Protein AF-A0A7V4LCX1-F1 (afdb_monomer)

Organism: NCBI:txid60893

Solvent-accessible surface area (backbone atoms only — not comparable to full-atom values): 8931 Å² total; per-residue (Å²): 87,64,62,75,58,54,49,65,68,44,58,89,72,66,80,44,62,91,74,36,66,48,32,62,43,41,43,89,82,32,55,37,16,30,36,72,32,20,41,70,81,36,36,6,43,62,47,8,45,53,51,5,63,76,54,76,28,42,55,43,73,78,54,66,44,68,76,68,60,43,79,56,65,64,52,54,33,50,75,57,62,27,44,77,78,40,74,68,10,53,54,43,39,52,50,36,53,75,71,69,40,68,27,43,31,30,46,77,88,43,68,56,57,70,79,49,65,85,37,77,87,38,63,41,82,36,80,50,62,68,62,60,64,72,64,63,92,68,39,28,40,40,49,52,88,81,87,71,95,71,65,89,38,43,22,43,29,30,112

Sequence (159 aa):
MAAGVVVRHLAPLLQGKDRDPAVVVVDEQGRFAVSLLSGHLGGANDLAQQVAAALGGTPVITTATDVQGLPSLDLVAGRAGLVIENLEGVKEVSMALLEGRP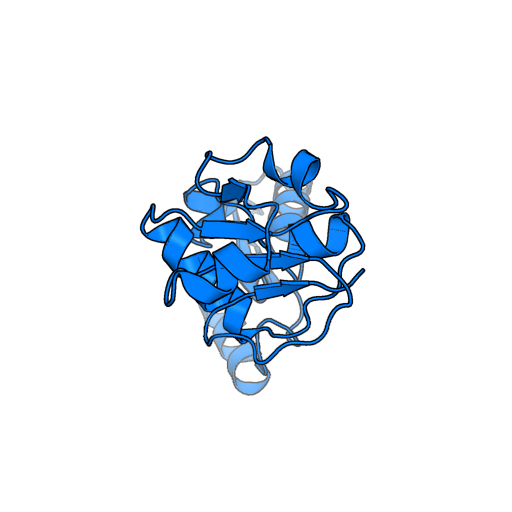VQLVDQEGFLTEPLQNYPPLFQPQPDLDAALGHGLTPAVYVGIEERPWPAGWLRLRP

pLDDT: mean 89.57, std 6.99, range [60.34, 98.0]

Radius of gyration: 17.82 Å; Cα contacts (8 Å, |Δi|>4): 283; chains: 1; bounding box: 45×27×46 Å

Foldseek 3Di:
DDVVVVCVVCVVVDDDLQPDAFDWDADPLLAETERDGNPALNPNVVVLVVSSVVNVHDYHDDPLCVVVVHDQPNNLLVVLVKDWPDPQLSVLVVVCVSVVAAAEEADQPCSNVVVCPPGDNSYDYDPDPVVVVVVPDGRYEHEEDDDDPDDGNHTYIYD

Nearest PDB structures (foldseek):
  8j07-assembly1_g5  TM=2.928E-01  e=9.501E+00  Homo sapiens

Mean predicted aligned error: 6.04 Å

Structure (mmCIF, N/CA/C/O backbone):
data_AF-A0A7V4LCX1-F1
#
_entry.id   AF-A0A7V4LCX1-F1
#
loop_
_atom_site.group_PDB
_atom_site.id
_atom_site.type_symbol
_atom_site.label_atom_id
_atom_site.label_alt_id
_atom_site.label_comp_id
_atom_site.label_asym_id
_atom_site.label_entity_id
_atom_site.label_seq_id
_atom_site.pdbx_PDB_ins_code
_atom_site.Cartn_x
_atom_site.Cartn_y
_atom_site.Cartn_z
_atom_site.occupancy
_atom_site.B_iso_or_equiv
_atom_site.auth_seq_id
_atom_site.auth_comp_id
_atom_site.auth_asym_id
_atom_site.auth_atom_id
_atom_site.pdbx_PDB_model_num
ATOM 1 N N . MET A 1 1 ? -14.982 2.219 20.012 1.00 77.12 1 MET A N 1
ATOM 2 C CA . MET A 1 1 ? -14.063 1.579 20.998 1.00 77.12 1 MET A CA 1
ATOM 3 C C . MET A 1 1 ? -12.723 2.314 20.968 1.00 77.12 1 MET A C 1
ATOM 5 O O . MET A 1 1 ? -12.366 2.820 19.915 1.00 77.12 1 MET A O 1
ATOM 9 N N . ALA A 1 2 ? -11.977 2.408 22.074 1.00 91.94 2 ALA A N 1
ATOM 10 C CA . ALA A 1 2 ? -10.658 3.053 22.049 1.00 91.94 2 ALA A CA 1
ATOM 11 C C . ALA A 1 2 ? -9.640 2.228 21.234 1.00 91.94 2 ALA A C 1
ATOM 13 O O . ALA A 1 2 ? -9.504 1.025 21.463 1.00 91.94 2 ALA A O 1
ATOM 14 N N . ALA A 1 3 ? -8.879 2.872 20.341 1.00 94.00 3 ALA A N 1
ATOM 15 C CA . ALA A 1 3 ? -7.916 2.199 19.458 1.00 94.00 3 ALA A CA 1
ATOM 16 C C . ALA A 1 3 ? -6.894 1.338 20.220 1.00 94.00 3 ALA A C 1
ATOM 18 O O . ALA A 1 3 ? -6.618 0.209 19.829 1.00 94.00 3 ALA A O 1
ATOM 19 N N . GLY A 1 4 ? -6.404 1.810 21.371 1.00 95.06 4 GLY A N 1
ATOM 20 C CA . GLY A 1 4 ? -5.462 1.046 22.194 1.00 95.06 4 GLY A CA 1
ATOM 21 C C . GLY A 1 4 ? -6.027 -0.267 22.757 1.00 95.06 4 GLY A C 1
ATOM 22 O O . GLY A 1 4 ? -5.262 -1.176 23.064 1.00 95.06 4 GLY A O 1
ATOM 23 N N . VAL A 1 5 ? -7.350 -0.401 22.903 1.00 95.19 5 VAL A N 1
ATOM 24 C CA . VAL A 1 5 ? -7.978 -1.680 23.284 1.00 95.19 5 VAL A CA 1
ATOM 25 C C . VAL A 1 5 ? -7.978 -2.631 22.095 1.00 95.19 5 VAL A C 1
ATOM 27 O O . VAL A 1 5 ? -7.591 -3.788 22.252 1.00 95.19 5 VAL A O 1
ATOM 30 N N . VAL A 1 6 ? -8.345 -2.128 20.915 1.00 95.38 6 VAL A N 1
ATOM 31 C CA . VAL A 1 6 ? -8.357 -2.898 19.666 1.00 95.38 6 VAL A CA 1
ATOM 32 C C . VAL A 1 6 ? -6.958 -3.440 19.357 1.00 95.38 6 VAL A C 1
ATOM 34 O O . VAL A 1 6 ? -6.804 -4.640 19.160 1.00 95.38 6 VAL A O 1
ATOM 37 N N . VAL A 1 7 ? -5.921 -2.600 19.444 1.00 95.88 7 VAL A N 1
ATOM 38 C CA . VAL A 1 7 ? -4.522 -3.016 19.230 1.00 95.88 7 VAL A CA 1
ATOM 39 C C . VAL A 1 7 ? -4.115 -4.158 20.161 1.00 95.88 7 VAL A C 1
ATOM 41 O O . VAL A 1 7 ? -3.537 -5.135 19.700 1.00 95.88 7 VAL A O 1
ATOM 44 N N . ARG A 1 8 ? -4.440 -4.089 21.459 1.00 96.88 8 ARG A N 1
ATOM 45 C CA . ARG A 1 8 ? -4.087 -5.157 22.415 1.00 96.88 8 ARG A CA 1
ATOM 46 C C . ARG A 1 8 ? -4.782 -6.485 22.111 1.00 96.88 8 ARG A C 1
ATOM 48 O O . ARG A 1 8 ? -4.186 -7.529 22.347 1.00 96.88 8 ARG A O 1
ATOM 55 N N . HIS A 1 9 ? -6.012 -6.447 21.599 1.00 95.50 9 HIS A N 1
ATOM 56 C CA . HIS A 1 9 ? -6.740 -7.656 21.202 1.00 95.50 9 HIS A CA 1
ATOM 57 C C . HIS A 1 9 ? -6.177 -8.271 19.922 1.00 95.50 9 HIS A C 1
ATOM 59 O O . HIS A 1 9 ? -6.131 -9.491 19.801 1.00 95.50 9 HIS A O 1
ATOM 65 N N . LEU A 1 10 ? -5.749 -7.431 18.978 1.00 95.25 10 LEU A N 1
ATOM 66 C CA . LEU A 1 10 ? -5.23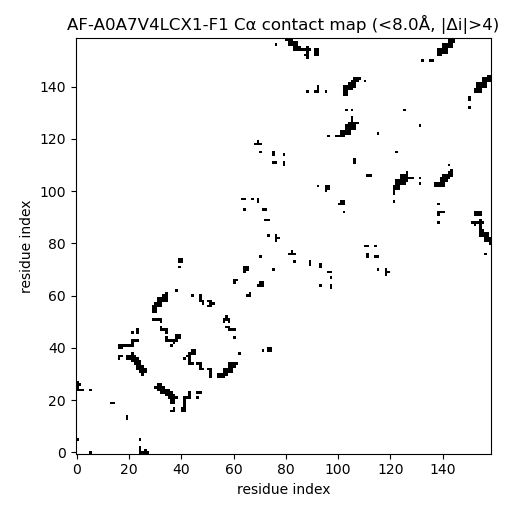5 -7.882 17.689 1.00 95.25 10 LEU A CA 1
ATOM 67 C C . LEU A 1 10 ? -3.778 -8.329 17.759 1.00 95.25 10 LEU A C 1
ATOM 69 O O . LEU A 1 10 ? -3.416 -9.253 17.047 1.00 95.25 10 LEU A O 1
ATOM 73 N N . ALA A 1 11 ? -2.964 -7.727 18.631 1.00 96.12 11 ALA A N 1
ATOM 74 C CA . ALA A 1 11 ? -1.532 -8.000 18.755 1.00 96.12 11 ALA A CA 1
ATOM 75 C C . ALA A 1 11 ? -1.137 -9.495 18.718 1.00 96.12 11 ALA A C 1
ATOM 77 O O . ALA A 1 11 ? -0.238 -9.822 17.948 1.00 96.12 11 ALA A O 1
ATOM 78 N N . PRO A 1 12 ? -1.774 -10.421 19.471 1.00 96.38 12 PRO A N 1
ATOM 79 C CA . PRO A 1 12 ? -1.404 -11.841 19.426 1.00 96.38 12 PRO A CA 1
ATOM 80 C C . PRO A 1 12 ? -1.839 -12.575 18.143 1.00 96.38 12 PRO A C 1
ATOM 82 O O . PRO A 1 12 ? -1.480 -13.735 17.968 1.00 96.38 12 PRO A O 1
ATOM 85 N N . LEU A 1 13 ? -2.631 -11.939 17.278 1.00 95.25 13 LEU A N 1
ATOM 86 C CA . LEU A 1 13 ? -3.186 -12.520 16.052 1.00 95.25 13 LEU A CA 1
ATOM 87 C C . LEU A 1 13 ? -2.484 -12.027 14.780 1.00 95.25 13 LEU A C 1
ATOM 89 O O . LEU A 1 13 ? -2.745 -12.581 13.715 1.00 95.25 13 LEU A O 1
ATOM 93 N N . LEU A 1 14 ? -1.632 -11.001 14.884 1.00 94.69 14 LEU A N 1
ATOM 94 C CA . LEU A 1 14 ? -0.973 -10.379 13.735 1.00 94.69 14 LEU A CA 1
ATOM 95 C C . LEU A 1 14 ? 0.033 -11.330 13.086 1.00 94.69 14 LEU A C 1
ATOM 97 O O . LEU A 1 14 ? 0.887 -11.908 13.760 1.00 94.69 14 LEU A O 1
ATOM 101 N N . GLN A 1 15 ? -0.046 -11.444 11.766 1.00 91.38 15 GLN A N 1
ATOM 102 C CA . GLN A 1 15 ? 0.823 -12.280 10.941 1.00 91.38 15 GLN A CA 1
ATOM 103 C C . GLN A 1 15 ? 1.586 -11.469 9.892 1.00 91.38 15 GLN A C 1
ATOM 105 O O . GLN A 1 15 ? 2.673 -11.883 9.493 1.00 91.38 15 GLN A O 1
ATOM 110 N N . GLY A 1 16 ? 1.056 -10.325 9.456 1.00 84.38 16 GLY A N 1
ATOM 111 C CA . GLY A 1 16 ? 1.656 -9.492 8.419 1.00 84.38 16 GLY A CA 1
ATOM 112 C C . GLY A 1 16 ? 0.617 -8.803 7.535 1.00 84.38 16 GLY A C 1
ATOM 113 O O . GLY A 1 16 ? -0.488 -9.299 7.343 1.00 84.38 16 GLY A O 1
ATOM 114 N N . LYS A 1 17 ? 0.994 -7.663 6.945 1.00 80.25 17 LYS A N 1
ATOM 115 C CA . LYS A 1 17 ? 0.122 -6.792 6.125 1.00 80.25 17 LYS A CA 1
ATOM 116 C C . LYS A 1 17 ? -0.539 -7.469 4.913 1.00 80.25 17 LYS A C 1
ATOM 118 O O . LYS A 1 17 ? -1.507 -6.941 4.380 1.00 80.25 17 LYS A O 1
ATOM 123 N N . ASP A 1 18 ? 0.027 -8.575 4.446 1.00 75.88 18 ASP A N 1
ATOM 124 C CA . ASP A 1 18 ? -0.419 -9.384 3.310 1.00 75.88 18 ASP A CA 1
ATOM 125 C C . ASP A 1 18 ? -1.395 -10.503 3.714 1.00 75.88 18 ASP A C 1
ATOM 127 O O . ASP A 1 18 ? -2.042 -11.094 2.852 1.00 75.88 18 ASP A O 1
ATOM 1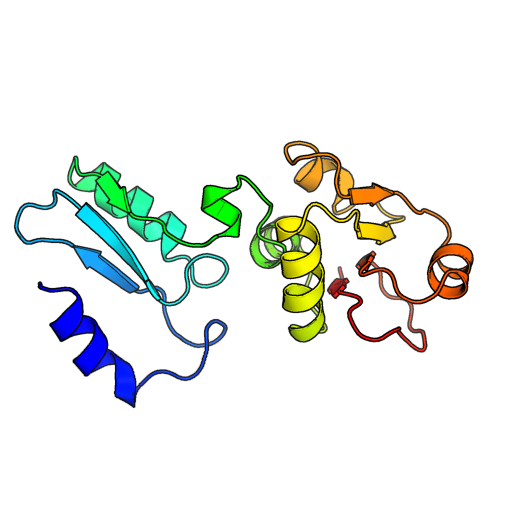31 N N . ARG A 1 19 ? -1.513 -10.795 5.016 1.00 83.75 19 ARG A N 1
ATOM 132 C CA . ARG A 1 19 ? -2.362 -11.873 5.558 1.00 83.75 19 ARG A CA 1
ATOM 133 C C . ARG A 1 19 ? -3.402 -11.373 6.554 1.00 83.75 19 ARG A C 1
ATOM 135 O O . ARG A 1 19 ? -4.464 -11.977 6.685 1.00 83.75 19 ARG A O 1
ATOM 142 N N . ASP A 1 20 ? -3.092 -10.293 7.263 1.00 91.06 20 ASP A N 1
ATOM 143 C CA . ASP A 1 20 ? -3.964 -9.695 8.263 1.00 91.06 20 ASP A CA 1
ATOM 144 C C . ASP A 1 20 ? -5.161 -9.010 7.587 1.00 91.06 20 ASP A C 1
ATOM 146 O O . ASP A 1 20 ? -4.987 -8.320 6.576 1.00 91.06 20 ASP A O 1
ATOM 150 N N . PRO A 1 21 ? -6.380 -9.145 8.136 1.00 93.06 21 PRO A N 1
ATOM 151 C CA . PRO A 1 21 ? -7.560 -8.503 7.570 1.00 93.06 21 PRO A CA 1
ATOM 152 C C . PRO A 1 21 ? -7.489 -6.977 7.705 1.00 93.06 21 PRO A C 1
ATOM 154 O O . PRO A 1 21 ? -6.861 -6.449 8.627 1.00 93.06 21 PRO A O 1
ATOM 157 N N . ALA A 1 22 ? -8.216 -6.265 6.841 1.00 94.69 22 ALA A N 1
ATOM 158 C CA . ALA A 1 22 ? -8.488 -4.850 7.062 1.00 94.69 22 ALA A CA 1
ATOM 159 C C . ALA A 1 22 ? -9.191 -4.628 8.403 1.00 94.69 22 ALA A C 1
ATOM 161 O O . ALA A 1 22 ? -10.228 -5.232 8.688 1.00 94.69 22 ALA A O 1
ATOM 162 N N . VAL A 1 23 ? -8.658 -3.702 9.200 1.00 96.06 23 VAL A N 1
ATOM 163 C CA . VAL A 1 23 ? -9.297 -3.261 10.443 1.00 96.06 23 VAL A CA 1
ATOM 164 C C . VAL A 1 23 ? -9.430 -1.749 10.454 1.00 96.06 23 VAL A C 1
ATOM 166 O O . VAL A 1 23 ? -8.449 -1.028 10.282 1.00 96.06 23 VAL A O 1
ATOM 169 N N . VAL A 1 24 ? -10.645 -1.282 10.742 1.00 97.44 24 VAL A N 1
ATOM 170 C CA . VAL A 1 24 ? -10.970 0.129 10.962 1.00 97.44 24 VAL A CA 1
ATOM 171 C C . VAL A 1 24 ? -11.518 0.305 12.372 1.00 97.44 24 VAL A C 1
ATOM 173 O O . VAL A 1 24 ? -12.407 -0.429 12.804 1.00 97.44 24 VAL A O 1
ATOM 176 N N . VAL A 1 25 ? -10.990 1.286 13.103 1.00 97.62 25 VAL A N 1
ATOM 1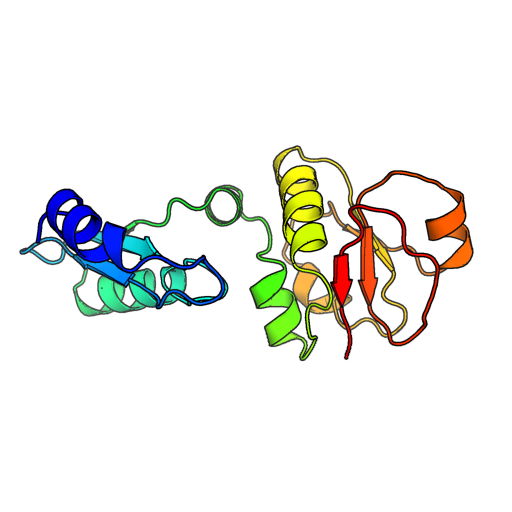77 C CA . VAL A 1 25 ? -11.476 1.654 14.437 1.00 97.62 25 VAL A CA 1
ATOM 178 C C . VAL A 1 25 ? -12.348 2.889 14.342 1.00 97.62 25 VAL A C 1
ATOM 180 O O . VAL A 1 25 ? -11.922 3.906 13.808 1.00 97.62 25 VAL A O 1
ATOM 183 N N . VAL A 1 26 ? -13.537 2.818 14.934 1.00 97.19 26 VAL A N 1
ATOM 184 C CA . VAL A 1 26 ? -14.483 3.935 14.982 1.00 97.19 26 VAL A CA 1
ATOM 185 C C . VAL A 1 26 ? -14.719 4.363 16.433 1.00 97.19 26 VAL A C 1
ATOM 187 O O . VAL A 1 26 ? -14.857 3.516 17.335 1.00 97.19 26 VAL A O 1
ATOM 190 N N . ASP A 1 27 ? -14.734 5.675 16.688 1.00 95.38 27 ASP A N 1
ATOM 191 C CA . ASP A 1 27 ? -15.172 6.203 17.982 1.00 95.38 27 ASP A CA 1
ATOM 192 C C . ASP A 1 27 ? -16.693 6.070 18.149 1.00 95.38 27 ASP A C 1
ATOM 194 O O . ASP A 1 27 ? -17.435 5.879 17.193 1.00 95.38 27 ASP A O 1
ATOM 198 N N . GLU A 1 28 ? -17.176 6.124 19.388 1.00 94.50 28 GLU A N 1
ATOM 199 C CA . GLU A 1 28 ? -18.588 5.847 19.697 1.00 94.50 28 GLU A CA 1
ATOM 200 C C . GLU A 1 28 ? -19.564 6.812 19.007 1.00 94.50 28 GLU A C 1
ATOM 202 O O . GLU A 1 28 ? -20.690 6.436 18.702 1.00 94.50 28 GLU A O 1
ATOM 207 N N . GLN A 1 29 ? -19.120 8.037 18.720 1.00 95.62 29 GLN A N 1
ATOM 208 C CA . GLN A 1 29 ? -19.928 9.047 18.038 1.00 95.62 29 GLN A CA 1
ATOM 209 C C . GLN A 1 29 ? -19.789 8.998 16.508 1.00 95.62 29 GLN A C 1
ATOM 211 O O . GLN A 1 29 ? -20.361 9.846 15.832 1.00 95.62 29 GLN A O 1
ATOM 216 N N . GLY A 1 30 ? -19.011 8.060 15.953 1.00 95.19 30 GLY A N 1
ATOM 217 C CA . GLY A 1 30 ? -18.802 7.948 14.507 1.00 95.19 30 GLY A CA 1
ATOM 218 C C . GLY A 1 30 ? -18.029 9.112 13.880 1.00 95.19 30 GLY A C 1
ATOM 219 O O . GLY A 1 30 ? -18.040 9.263 12.664 1.00 95.19 30 GLY A O 1
ATOM 220 N N . ARG A 1 31 ? -17.352 9.941 14.683 1.00 97.25 31 ARG A N 1
ATOM 221 C CA . ARG A 1 31 ? -16.627 11.135 14.224 1.00 97.25 31 ARG A CA 1
ATOM 222 C C . ARG A 1 31 ? -15.354 10.784 13.471 1.00 97.25 31 ARG A C 1
ATOM 224 O O . ARG A 1 31 ? -14.978 11.519 12.564 1.00 97.25 31 ARG A O 1
ATOM 231 N N . PHE A 1 32 ? -14.685 9.696 13.843 1.00 98.00 32 PHE A N 1
ATOM 232 C CA . PHE A 1 32 ? -13.438 9.264 13.219 1.00 98.00 32 PHE A CA 1
ATOM 233 C C . PHE A 1 32 ? -13.479 7.782 12.869 1.00 98.00 32 PHE A C 1
ATOM 235 O O . PHE A 1 32 ? -13.762 6.953 13.732 1.00 98.00 32 PHE A O 1
ATOM 242 N N . ALA A 1 33 ? -13.121 7.457 11.626 1.00 97.94 33 ALA A N 1
ATOM 243 C CA . ALA A 1 33 ? -12.873 6.094 11.167 1.00 97.94 33 ALA A CA 1
ATOM 244 C C . ALA A 1 33 ? -11.376 5.937 10.866 1.00 97.94 33 ALA A C 1
ATOM 246 O O . ALA A 1 33 ? -10.877 6.426 9.856 1.00 97.94 33 ALA A O 1
ATOM 247 N N . VAL A 1 34 ? -10.641 5.304 11.776 1.00 97.50 34 VAL A N 1
ATOM 248 C CA . VAL A 1 34 ? -9.182 5.166 11.715 1.00 97.50 34 VAL A CA 1
ATOM 249 C C . VAL A 1 34 ? -8.809 3.865 11.016 1.00 97.50 34 VAL A C 1
ATOM 251 O O . VAL A 1 34 ? -9.120 2.791 11.533 1.00 97.50 34 VAL A O 1
ATOM 254 N N . SER A 1 35 ? -8.116 3.955 9.878 1.00 96.12 35 SER A N 1
ATOM 255 C CA . SER A 1 35 ? -7.491 2.801 9.217 1.00 96.12 35 SER A CA 1
ATOM 256 C C . SER A 1 35 ? -6.376 2.262 10.119 1.00 96.12 35 SER A C 1
ATOM 258 O O . SER A 1 35 ? -5.390 2.959 10.361 1.00 96.12 35 SER A O 1
ATOM 260 N N . LEU A 1 36 ? -6.564 1.070 10.698 1.00 95.25 36 LEU A N 1
ATOM 261 C CA . LEU A 1 36 ? -5.676 0.532 11.736 1.00 95.25 36 LEU A CA 1
ATOM 262 C C . LEU A 1 36 ? -4.719 -0.541 11.209 1.00 95.25 36 LEU A C 1
ATOM 264 O O . LEU A 1 36 ? -3.533 -0.487 11.524 1.00 95.25 36 LEU A O 1
ATOM 268 N N . LEU A 1 37 ? -5.218 -1.529 10.461 1.00 93.75 37 LEU A N 1
ATOM 269 C CA . LEU A 1 37 ? -4.417 -2.646 9.942 1.00 93.75 37 LEU A CA 1
ATOM 270 C C . LEU A 1 37 ? -4.710 -2.890 8.472 1.00 93.75 37 LEU A C 1
ATOM 272 O O . LEU A 1 37 ? -5.860 -2.796 8.063 1.00 93.75 37 LEU A O 1
ATOM 276 N N . SER A 1 38 ? -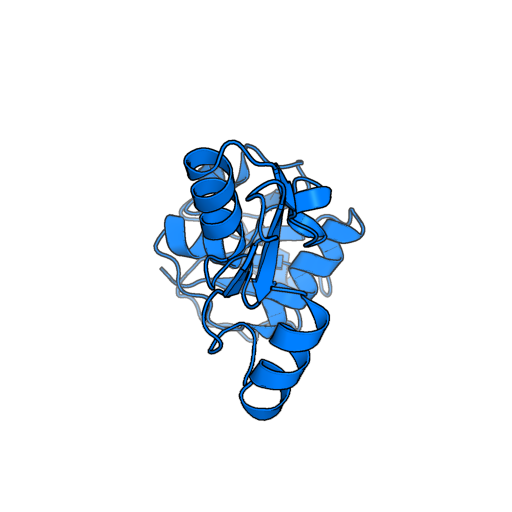3.673 -3.257 7.721 1.00 90.00 38 SER A N 1
ATOM 277 C CA . SER A 1 38 ? -3.758 -3.646 6.309 1.00 90.00 38 SER A CA 1
ATOM 278 C C . SER A 1 38 ? -4.415 -2.570 5.426 1.00 90.00 38 SER A C 1
ATOM 280 O O . SER A 1 38 ? -5.427 -2.802 4.771 1.00 90.00 38 SER A O 1
ATOM 282 N N . GLY A 1 39 ? -3.817 -1.370 5.427 1.00 87.31 39 GLY A N 1
ATOM 283 C CA . GLY A 1 39 ? -4.302 -0.161 4.743 1.00 87.31 39 GLY A CA 1
ATOM 284 C C . GLY A 1 39 ? -4.579 -0.327 3.245 1.00 87.31 39 GLY A C 1
ATOM 285 O O . GLY A 1 39 ? -5.740 -0.293 2.846 1.00 87.31 39 GLY A O 1
ATOM 286 N N . HIS A 1 40 ? -3.524 -0.475 2.435 1.00 84.06 40 HIS A N 1
ATOM 287 C CA . HIS A 1 40 ? -3.606 -0.578 0.970 1.00 84.06 40 HIS A CA 1
ATOM 288 C C . HIS A 1 40 ? -4.152 -1.928 0.503 1.00 84.06 40 HIS A C 1
ATOM 290 O O . HIS A 1 40 ? -5.363 -2.054 0.368 1.00 84.06 40 HIS A O 1
ATOM 296 N N . LEU A 1 41 ? -3.298 -2.942 0.310 1.00 76.94 41 LEU A N 1
ATOM 297 C CA . LEU A 1 41 ? -3.712 -4.270 -0.164 1.00 76.94 41 LEU A CA 1
ATOM 298 C C . LEU A 1 41 ? -4.862 -4.886 0.640 1.00 76.94 41 LEU A C 1
ATOM 300 O O . LEU A 1 41 ? -5.753 -5.504 0.067 1.00 76.94 41 LEU A O 1
ATOM 304 N N . GLY A 1 42 ? -4.849 -4.727 1.965 1.00 81.62 42 GLY A N 1
ATOM 305 C CA . GLY A 1 42 ? -5.909 -5.276 2.810 1.00 81.62 42 GLY A CA 1
ATOM 306 C C . GLY A 1 42 ? -7.222 -4.500 2.749 1.00 81.62 42 GLY A C 1
ATOM 307 O O . GLY A 1 42 ? -8.247 -5.049 3.140 1.00 81.62 42 GLY A O 1
ATOM 308 N N . GLY A 1 43 ? -7.209 -3.259 2.252 1.00 89.25 43 GLY A N 1
ATOM 309 C CA . GLY A 1 43 ? -8.397 -2.440 2.025 1.00 89.25 43 GLY A CA 1
ATOM 310 C C . GLY A 1 43 ? -8.865 -1.598 3.214 1.00 89.25 43 GLY A C 1
ATOM 311 O O . GLY A 1 43 ? -9.957 -1.036 3.153 1.00 89.25 43 GLY A O 1
ATOM 312 N N . ALA A 1 44 ? -8.096 -1.471 4.303 1.00 94.81 44 ALA A N 1
ATOM 313 C CA . ALA A 1 44 ? -8.549 -0.688 5.458 1.00 94.81 44 ALA A CA 1
ATOM 314 C C . ALA A 1 44 ? -8.632 0.818 5.190 1.00 94.81 44 ALA A C 1
ATOM 316 O O . ALA A 1 44 ? -9.457 1.491 5.805 1.00 94.81 44 ALA A O 1
ATOM 317 N N . ASN A 1 45 ? -7.839 1.348 4.255 1.00 94.00 45 ASN A N 1
ATOM 318 C CA . ASN A 1 45 ? -7.942 2.750 3.853 1.00 94.00 45 ASN A CA 1
ATOM 319 C C . ASN A 1 45 ? -9.280 3.029 3.162 1.00 94.00 45 ASN A C 1
ATOM 321 O O . ASN A 1 45 ? -10.014 3.927 3.577 1.00 94.00 45 ASN A O 1
ATOM 325 N N . ASP A 1 46 ? -9.619 2.216 2.162 1.00 92.44 46 ASP A N 1
ATOM 326 C CA . ASP A 1 46 ? -10.885 2.320 1.434 1.00 92.44 46 ASP A CA 1
ATOM 327 C C . ASP A 1 46 ? -12.069 2.060 2.375 1.00 92.44 46 ASP A C 1
ATOM 329 O O . ASP A 1 46 ? -13.057 2.796 2.359 1.00 92.44 46 ASP A O 1
ATOM 333 N N . LEU A 1 47 ? -11.950 1.072 3.269 1.00 96.19 47 LEU A N 1
ATOM 334 C CA . LEU A 1 47 ? -12.960 0.795 4.286 1.00 96.19 47 LEU A CA 1
ATOM 335 C C . LEU A 1 47 ? -13.141 1.978 5.246 1.00 96.19 47 LEU A C 1
ATOM 337 O O . LEU A 1 47 ? -14.272 2.320 5.579 1.00 96.19 47 LEU A O 1
ATOM 341 N N . ALA A 1 48 ? -12.061 2.636 5.675 1.00 97.38 48 ALA A N 1
ATOM 342 C CA . ALA A 1 48 ? -12.146 3.802 6.551 1.00 97.38 48 ALA A CA 1
ATOM 343 C C . ALA A 1 48 ? -12.892 4.958 5.874 1.00 97.38 48 ALA A C 1
ATOM 345 O O . ALA A 1 48 ? -13.721 5.602 6.516 1.00 97.38 48 ALA A O 1
ATOM 346 N N . GLN A 1 49 ? -12.657 5.184 4.576 1.00 96.44 49 GLN A N 1
ATOM 347 C CA . GLN A 1 49 ? -13.404 6.173 3.792 1.00 96.44 49 GLN A CA 1
ATOM 348 C C . GLN A 1 49 ? -14.889 5.818 3.699 1.00 96.44 49 GLN A C 1
ATOM 350 O O . GLN A 1 49 ? -15.735 6.671 3.964 1.00 96.44 49 GLN A O 1
ATOM 355 N N . GLN A 1 50 ? -15.214 4.561 3.383 1.00 97.69 50 GLN A N 1
ATOM 356 C CA . GLN A 1 50 ? -16.600 4.091 3.289 1.00 97.69 50 GLN A CA 1
ATOM 357 C C . GLN A 1 50 ? -17.340 4.218 4.626 1.00 97.69 50 GLN A C 1
ATOM 359 O O . GLN A 1 50 ? -18.465 4.712 4.674 1.00 97.69 50 GLN A O 1
ATOM 364 N N . VAL A 1 51 ? -16.696 3.817 5.724 1.00 97.69 51 VAL A N 1
ATOM 365 C CA . VAL A 1 51 ? -17.258 3.904 7.077 1.00 97.69 51 VAL A CA 1
ATOM 366 C C . VAL A 1 51 ? -17.459 5.359 7.493 1.00 97.69 51 VAL A C 1
ATOM 368 O O . VAL A 1 51 ? -18.530 5.705 7.986 1.00 97.69 51 VAL A O 1
ATOM 371 N N . ALA A 1 52 ? -16.471 6.228 7.268 1.00 97.88 52 ALA A N 1
ATOM 372 C CA . ALA A 1 52 ? -16.605 7.652 7.556 1.00 97.88 52 ALA A CA 1
ATOM 373 C C . ALA A 1 52 ? -17.755 8.283 6.758 1.00 97.88 52 ALA A C 1
ATOM 375 O O . ALA A 1 52 ? -18.585 8.978 7.339 1.00 97.88 52 ALA A O 1
ATOM 376 N N . ALA A 1 53 ? -17.860 7.980 5.460 1.00 97.56 53 ALA A N 1
ATOM 377 C CA . ALA A 1 53 ? -18.942 8.468 4.610 1.00 97.56 53 ALA A CA 1
ATOM 378 C C . ALA A 1 53 ? -20.323 8.006 5.106 1.00 97.56 53 ALA A C 1
ATOM 380 O O . ALA A 1 53 ? -21.254 8.806 5.159 1.00 97.56 53 ALA A O 1
ATOM 381 N N . ALA A 1 54 ? -20.448 6.742 5.522 1.00 98.00 54 ALA A N 1
ATOM 382 C CA . ALA A 1 54 ? -21.698 6.190 6.041 1.00 98.00 54 ALA A CA 1
ATOM 383 C C . ALA A 1 54 ? -22.124 6.809 7.385 1.00 98.00 54 ALA A C 1
ATOM 385 O O . ALA A 1 54 ? -23.318 6.911 7.663 1.00 98.00 54 ALA A O 1
ATOM 386 N N . LEU A 1 55 ? -21.163 7.219 8.218 1.00 97.38 55 LEU A N 1
ATOM 387 C CA . LEU A 1 55 ? -21.412 7.771 9.554 1.00 97.38 55 LEU A CA 1
ATOM 388 C C . LEU A 1 55 ? -21.403 9.308 9.601 1.00 97.38 55 LEU A C 1
ATOM 390 O O . LEU A 1 55 ? -21.686 9.883 10.650 1.00 97.38 55 LEU A O 1
ATOM 394 N N . GLY A 1 56 ? -21.079 9.981 8.491 1.00 97.12 56 GLY A N 1
ATOM 395 C CA . GLY A 1 56 ? -20.866 11.434 8.463 1.00 97.12 56 GLY A CA 1
ATOM 396 C C . GLY A 1 56 ? -19.610 11.881 9.225 1.00 97.12 56 GLY A C 1
ATOM 397 O O . GLY A 1 56 ? -19.539 13.020 9.683 1.00 97.12 56 GLY A O 1
ATOM 398 N N . GLY A 1 57 ? -18.649 10.973 9.398 1.00 97.00 57 GLY A N 1
ATOM 399 C CA . GLY A 1 57 ? -17.393 11.201 10.101 1.00 97.00 57 GLY A CA 1
ATOM 400 C C . GLY A 1 57 ? -16.228 11.542 9.175 1.00 97.00 57 GLY A C 1
ATOM 401 O O . GLY A 1 57 ? -16.379 11.750 7.972 1.00 97.00 57 GLY A O 1
ATOM 402 N N . THR A 1 58 ? -15.031 11.540 9.753 1.00 97.94 58 THR A N 1
ATOM 403 C CA . THR A 1 58 ? -13.770 11.817 9.063 1.00 97.94 58 THR A CA 1
ATOM 404 C C . THR A 1 58 ? -12.921 10.546 8.986 1.00 97.94 58 THR A C 1
ATOM 406 O O . THR A 1 58 ? -12.633 9.945 10.030 1.00 97.94 58 THR A O 1
ATOM 409 N N . PRO A 1 59 ? -12.472 10.120 7.792 1.00 97.19 59 PRO A N 1
ATOM 410 C CA . PRO A 1 59 ? -11.508 9.036 7.692 1.00 97.19 59 PRO A CA 1
ATOM 411 C C . PRO A 1 59 ? -10.134 9.513 8.175 1.00 97.19 59 PRO A C 1
ATOM 413 O O . PRO A 1 59 ? -9.683 10.604 7.831 1.00 97.19 59 PRO A O 1
ATOM 416 N N . VAL A 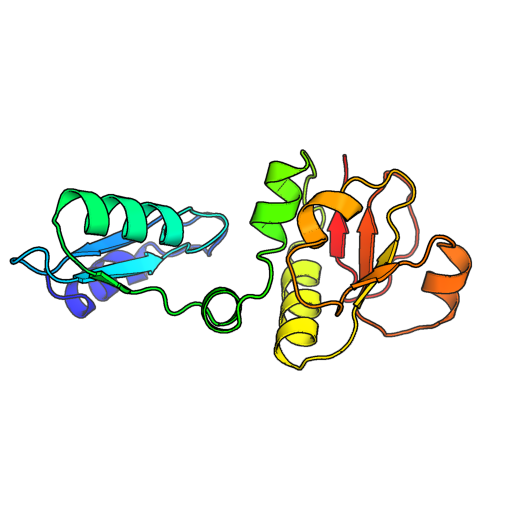1 60 ? -9.452 8.686 8.963 1.00 96.25 60 VAL A N 1
ATOM 417 C CA . VAL A 1 60 ? -8.086 8.937 9.434 1.00 96.25 60 VAL A CA 1
ATOM 418 C C . VAL A 1 60 ? -7.172 7.897 8.795 1.00 96.25 60 VAL A C 1
ATOM 420 O O . VAL A 1 60 ? -7.133 6.741 9.219 1.00 96.25 60 VAL A O 1
ATOM 423 N N . ILE A 1 61 ? -6.460 8.324 7.751 1.00 94.44 61 ILE A N 1
ATOM 424 C CA . ILE A 1 61 ? -5.497 7.523 6.989 1.00 94.44 61 ILE A CA 1
ATOM 425 C C . ILE A 1 61 ? -4.108 8.095 7.259 1.00 94.44 61 ILE A C 1
ATOM 427 O O . ILE A 1 61 ? -3.875 9.283 7.048 1.00 94.44 61 ILE A O 1
ATOM 431 N N . THR A 1 62 ? -3.194 7.262 7.753 1.00 88.19 62 THR A N 1
ATOM 432 C CA . THR A 1 62 ? -1.859 7.702 8.199 1.00 88.19 62 THR A CA 1
ATOM 433 C C . THR A 1 62 ? -0.717 7.097 7.394 1.00 88.19 62 THR A C 1
ATOM 435 O O . THR A 1 62 ? 0.445 7.360 7.699 1.00 88.19 62 THR A O 1
ATOM 438 N N . THR A 1 63 ? -1.007 6.247 6.407 1.00 82.19 63 THR A N 1
ATOM 439 C CA . THR A 1 63 ? 0.042 5.614 5.607 1.00 82.19 63 THR A CA 1
ATOM 440 C C . THR A 1 63 ? 0.794 6.679 4.812 1.00 82.19 63 THR A C 1
ATOM 442 O O . THR A 1 63 ? 0.190 7.524 4.154 1.00 82.19 63 THR A O 1
ATOM 445 N N . ALA A 1 64 ? 2.127 6.647 4.882 1.00 76.44 64 ALA A N 1
ATOM 446 C CA . ALA A 1 64 ? 2.979 7.718 4.366 1.00 76.44 64 ALA A CA 1
ATOM 447 C C . ALA A 1 64 ? 2.786 7.980 2.863 1.00 76.44 64 ALA A C 1
ATOM 449 O O . ALA A 1 64 ? 2.801 9.134 2.444 1.00 76.44 64 ALA A O 1
ATOM 450 N N . THR A 1 65 ? 2.565 6.932 2.066 1.00 76.50 65 THR A N 1
ATOM 451 C CA . THR A 1 65 ? 2.309 7.067 0.627 1.00 76.50 65 THR A CA 1
ATOM 452 C C . THR A 1 65 ? 0.986 7.777 0.346 1.00 76.50 65 THR A C 1
ATOM 454 O O . THR A 1 65 ? 0.977 8.678 -0.483 1.00 76.50 65 THR A O 1
ATOM 457 N N . ASP A 1 66 ? -0.092 7.488 1.086 1.00 79.38 66 ASP A N 1
ATOM 458 C CA . ASP A 1 66 ? -1.365 8.214 0.932 1.00 79.38 66 ASP A CA 1
ATOM 459 C C . ASP A 1 66 ? -1.225 9.687 1.323 1.00 79.38 66 ASP A C 1
ATOM 461 O O . ASP A 1 66 ? -1.704 10.570 0.616 1.00 79.38 66 ASP A O 1
ATOM 465 N N . VAL A 1 67 ? -0.527 9.961 2.431 1.00 75.88 67 VAL A N 1
ATOM 466 C CA . VAL A 1 67 ? -0.293 11.332 2.912 1.00 75.88 67 VAL A CA 1
ATOM 467 C C . VAL A 1 67 ? 0.508 12.152 1.896 1.00 75.88 67 VAL A C 1
ATOM 469 O O . VAL A 1 67 ? 0.264 13.347 1.748 1.00 75.88 67 VAL A O 1
ATOM 472 N N . GLN A 1 68 ? 1.447 11.523 1.185 1.00 77.12 68 GLN A N 1
ATOM 473 C CA . GLN A 1 68 ? 2.267 12.171 0.156 1.00 77.12 68 GLN A CA 1
ATOM 474 C C . GLN A 1 68 ? 1.663 12.100 -1.258 1.00 77.12 68 GLN A C 1
ATOM 476 O O . GLN A 1 68 ? 2.288 12.574 -2.204 1.00 77.12 68 GLN A O 1
ATOM 481 N N . GLY A 1 69 ? 0.468 11.519 -1.427 1.00 77.69 69 GLY A N 1
ATOM 482 C CA . GLY A 1 69 ? -0.156 11.350 -2.743 1.00 77.69 69 GLY A CA 1
ATOM 483 C C . GLY A 1 69 ? 0.647 10.453 -3.693 1.00 77.69 69 GLY A C 1
ATOM 484 O O . GLY A 1 69 ? 0.603 10.647 -4.905 1.00 77.69 69 GLY A O 1
ATOM 485 N N . LEU A 1 70 ? 1.411 9.502 -3.152 1.00 83.56 70 LEU A N 1
ATOM 486 C CA . LEU A 1 70 ? 2.202 8.524 -3.897 1.00 83.56 70 LEU A CA 1
ATOM 487 C C . LEU A 1 70 ? 1.386 7.251 -4.166 1.00 83.56 70 LEU A C 1
ATOM 489 O O . LEU A 1 70 ? 0.491 6.913 -3.386 1.00 83.56 70 LEU A O 1
ATOM 493 N N . PRO A 1 71 ? 1.692 6.507 -5.244 1.00 84.44 71 PRO A N 1
ATOM 494 C CA . PRO A 1 71 ? 0.948 5.300 -5.561 1.00 84.44 71 PRO A CA 1
ATOM 495 C C . PRO A 1 71 ? 1.222 4.191 -4.552 1.00 84.44 71 PRO A C 1
ATOM 497 O O . PRO A 1 71 ? 2.358 3.954 -4.138 1.00 84.44 71 PRO A O 1
ATOM 500 N N . SER A 1 72 ? 0.172 3.443 -4.232 1.00 87.50 72 SER A N 1
ATOM 501 C CA . SER A 1 72 ? 0.307 2.103 -3.672 1.00 87.50 72 SER A CA 1
ATOM 502 C C . SER A 1 72 ? 0.546 1.129 -4.821 1.00 87.50 72 SER A C 1
ATOM 504 O O . SER A 1 72 ? -0.352 0.842 -5.611 1.00 87.50 72 SER A O 1
ATOM 506 N N . LEU A 1 73 ? 1.789 0.661 -4.941 1.00 88.75 73 LEU A N 1
ATOM 507 C CA . LEU A 1 73 ? 2.225 -0.221 -6.030 1.00 88.75 73 LEU A CA 1
ATOM 508 C C . LEU A 1 73 ? 1.440 -1.535 -6.064 1.00 88.75 73 LEU A C 1
ATOM 510 O O . LEU A 1 73 ? 1.175 -2.062 -7.134 1.00 88.75 73 LEU A O 1
ATOM 514 N N . ASP A 1 74 ? 1.037 -2.031 -4.900 1.00 86.44 74 ASP A N 1
ATOM 515 C CA . ASP A 1 74 ? 0.185 -3.200 -4.716 1.00 86.44 74 ASP A CA 1
ATOM 516 C C . ASP A 1 74 ? -1.228 -3.004 -5.272 1.00 86.44 74 ASP A C 1
ATOM 518 O O . ASP A 1 74 ? -1.700 -3.841 -6.043 1.00 86.44 74 ASP A O 1
ATOM 522 N N . LEU A 1 75 ? -1.885 -1.882 -4.965 1.00 85.69 75 LEU A N 1
ATOM 523 C CA . LEU A 1 75 ? -3.203 -1.586 -5.527 1.00 85.69 75 LEU A CA 1
ATOM 524 C C . LEU A 1 75 ? -3.133 -1.268 -7.020 1.00 85.69 75 LEU A C 1
ATOM 526 O O . LEU A 1 75 ? -4.009 -1.682 -7.777 1.00 85.69 75 LEU A O 1
ATOM 530 N N . VAL A 1 76 ? -2.101 -0.538 -7.451 1.00 90.12 76 VAL A N 1
ATOM 531 C CA . VAL A 1 76 ? -1.887 -0.205 -8.863 1.00 90.12 76 VAL A CA 1
ATOM 532 C C . VAL A 1 76 ? -1.652 -1.475 -9.684 1.00 90.12 76 VAL A C 1
ATOM 534 O O . VAL A 1 76 ? -2.329 -1.663 -10.693 1.00 90.12 76 VAL A O 1
ATOM 537 N N . ALA A 1 77 ? -0.776 -2.375 -9.226 1.00 91.38 77 ALA A N 1
ATOM 538 C CA . ALA A 1 77 ? -0.540 -3.664 -9.872 1.00 91.38 77 ALA A CA 1
ATOM 539 C C . ALA A 1 77 ? -1.828 -4.495 -9.946 1.00 91.38 77 ALA A C 1
ATOM 541 O O . ALA A 1 77 ? -2.217 -4.918 -11.031 1.00 91.38 77 ALA A O 1
ATOM 542 N N . GLY A 1 78 ? -2.548 -4.643 -8.828 1.00 88.19 78 GLY A N 1
ATOM 543 C CA . GLY A 1 78 ? -3.791 -5.415 -8.793 1.00 88.19 78 GLY A CA 1
ATOM 544 C C . GLY A 1 78 ? -4.876 -4.871 -9.730 1.00 88.19 78 GLY A C 1
ATOM 545 O O . GLY A 1 78 ? -5.547 -5.645 -10.409 1.00 88.19 78 GLY A O 1
ATOM 546 N N . ARG A 1 79 ? -5.027 -3.541 -9.832 1.00 88.44 79 ARG A N 1
ATOM 547 C CA . ARG A 1 79 ? -5.969 -2.899 -10.772 1.00 88.44 79 ARG A CA 1
ATOM 548 C C . ARG A 1 79 ? -5.575 -3.093 -12.236 1.00 88.44 79 ARG A C 1
ATOM 550 O O . ARG A 1 79 ? -6.461 -3.166 -13.081 1.00 88.44 79 ARG A O 1
ATOM 557 N N . ALA A 1 80 ? -4.278 -3.190 -12.520 1.00 90.50 80 ALA A N 1
ATOM 558 C CA . ALA A 1 80 ? -3.745 -3.491 -13.847 1.00 90.50 80 ALA A CA 1
ATOM 559 C C . ALA A 1 80 ? -3.756 -4.998 -14.179 1.00 90.50 80 ALA A C 1
ATOM 561 O O . ALA A 1 80 ? -3.290 -5.387 -15.246 1.00 90.50 80 ALA A O 1
ATOM 562 N N . GLY A 1 81 ? -4.276 -5.851 -13.285 1.00 92.06 81 GLY A N 1
ATOM 563 C CA . GLY A 1 81 ? -4.284 -7.306 -13.462 1.00 92.06 81 GLY A CA 1
ATOM 564 C C . GLY A 1 81 ? -2.927 -7.972 -13.227 1.00 92.06 81 GLY A C 1
ATOM 565 O O . GLY A 1 81 ? -2.770 -9.139 -13.558 1.00 92.06 81 GLY A O 1
ATOM 566 N N . LEU A 1 82 ? -1.964 -7.255 -12.646 1.00 94.31 82 LEU A N 1
ATOM 567 C CA . LEU A 1 82 ? -0.608 -7.738 -12.417 1.00 94.31 82 LEU A CA 1
ATOM 568 C C . LEU A 1 82 ? -0.464 -8.390 -11.036 1.00 94.31 82 LEU A C 1
ATOM 570 O O . LEU A 1 82 ? -0.995 -7.914 -10.029 1.00 94.31 82 LEU A O 1
ATOM 574 N N . VAL A 1 83 ? 0.351 -9.437 -10.970 1.00 93.00 83 VAL A N 1
ATOM 575 C CA . VAL A 1 83 ? 0.752 -10.125 -9.743 1.00 93.00 83 VAL A CA 1
ATOM 576 C C . VAL A 1 83 ? 2.138 -9.652 -9.315 1.00 93.00 83 VAL A C 1
ATOM 578 O O . VAL A 1 83 ? 3.085 -9.660 -10.101 1.00 93.00 83 VAL A O 1
ATOM 581 N N . ILE A 1 84 ? 2.280 -9.275 -8.042 1.00 92.94 84 ILE A N 1
ATOM 582 C CA . ILE A 1 84 ? 3.591 -8.992 -7.448 1.00 92.94 84 ILE A CA 1
ATOM 583 C C . ILE A 1 84 ? 4.315 -10.309 -7.185 1.00 92.94 84 ILE A C 1
ATOM 585 O O . ILE A 1 84 ? 3.898 -11.094 -6.336 1.00 92.94 84 ILE A O 1
ATOM 589 N N . GLU A 1 85 ? 5.439 -10.518 -7.863 1.00 92.75 85 GLU A N 1
ATOM 590 C CA . GLU A 1 85 ? 6.273 -11.705 -7.658 1.00 92.75 85 GLU A CA 1
ATOM 591 C C . GLU A 1 85 ? 7.106 -11.602 -6.372 1.00 92.75 85 GLU A C 1
ATOM 593 O O . GLU A 1 8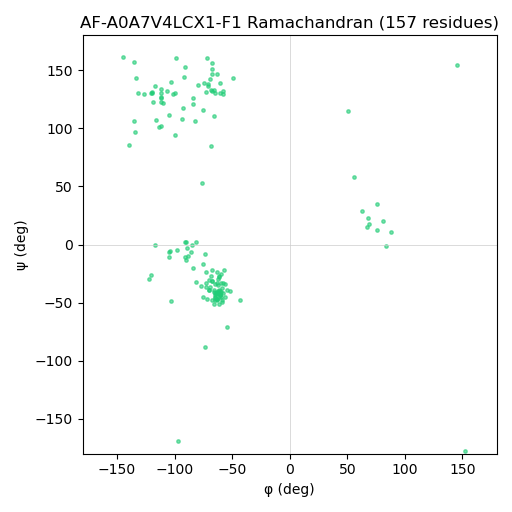5 ? 7.326 -12.599 -5.684 1.00 92.75 85 GLU A O 1
ATOM 598 N N . ASN A 1 86 ? 7.572 -10.397 -6.021 1.00 91.12 86 ASN A N 1
ATOM 599 C CA . ASN A 1 86 ? 8.449 -10.186 -4.871 1.00 91.12 86 ASN A CA 1
ATOM 600 C C . ASN A 1 86 ? 8.052 -8.983 -4.002 1.00 91.12 86 ASN A C 1
ATOM 602 O O . ASN A 1 86 ? 8.328 -7.825 -4.314 1.00 91.12 86 ASN A O 1
ATOM 606 N N . LEU A 1 87 ? 7.493 -9.272 -2.824 1.00 84.94 87 LEU A N 1
ATOM 607 C CA . LEU A 1 87 ? 7.059 -8.255 -1.858 1.00 84.94 87 LEU A CA 1
ATOM 608 C C . LEU A 1 87 ? 8.196 -7.353 -1.347 1.00 84.94 87 LEU A C 1
ATOM 610 O O . LEU A 1 87 ? 7.948 -6.203 -0.985 1.00 84.94 87 LEU A O 1
ATOM 614 N N . GLU A 1 88 ? 9.438 -7.839 -1.331 1.00 85.44 88 GLU A N 1
ATOM 615 C CA . GLU A 1 88 ? 10.608 -7.044 -0.933 1.00 85.44 88 GLU A CA 1
ATOM 616 C C . GLU A 1 88 ? 10.826 -5.837 -1.857 1.00 85.44 88 GLU A C 1
ATOM 618 O O . GLU A 1 88 ? 11.086 -4.735 -1.375 1.00 85.44 88 GLU A O 1
ATOM 623 N N . GLY A 1 89 ? 10.620 -6.008 -3.169 1.00 90.00 89 GLY A N 1
ATOM 624 C CA . GLY A 1 89 ? 10.760 -4.925 -4.147 1.00 90.00 89 GLY A CA 1
ATOM 625 C C . GLY A 1 89 ? 9.757 -3.793 -3.920 1.00 90.00 89 GLY A C 1
ATOM 626 O O . GLY A 1 89 ? 10.093 -2.625 -4.091 1.00 90.00 89 GLY A O 1
ATOM 627 N N . VAL A 1 90 ? 8.550 -4.110 -3.430 1.00 89.69 90 VAL A N 1
ATOM 628 C CA . VAL A 1 90 ? 7.529 -3.099 -3.097 1.00 89.69 90 VAL A CA 1
ATOM 629 C C . VAL A 1 90 ? 8.050 -2.135 -2.038 1.00 89.69 90 VAL A C 1
ATOM 631 O O . VAL A 1 90 ? 7.804 -0.933 -2.129 1.00 89.69 90 VAL A O 1
ATOM 634 N N . LYS A 1 91 ? 8.770 -2.648 -1.033 1.00 87.50 91 LYS A N 1
ATOM 635 C CA . LYS A 1 91 ? 9.307 -1.832 0.059 1.00 87.50 91 LYS A CA 1
ATOM 636 C C . LYS A 1 91 ? 10.391 -0.888 -0.454 1.00 87.50 91 LYS A C 1
ATOM 638 O O . LYS A 1 91 ? 10.330 0.301 -0.157 1.00 87.50 91 LYS A O 1
ATOM 643 N N . GLU A 1 92 ? 11.338 -1.407 -1.229 1.00 90.12 92 GLU A N 1
ATOM 644 C CA . GLU A 1 92 ? 12.460 -0.626 -1.764 1.00 90.12 92 GLU A CA 1
ATOM 645 C C . GLU A 1 92 ? 11.986 0.482 -2.709 1.00 90.12 92 GLU A C 1
ATOM 647 O O . GLU A 1 92 ? 12.366 1.644 -2.551 1.00 90.12 92 GLU A O 1
ATOM 652 N N . VAL A 1 93 ? 11.082 0.156 -3.637 1.00 91.88 93 VAL A N 1
ATOM 653 C CA . VAL A 1 93 ? 10.511 1.149 -4.553 1.00 91.88 93 VAL A CA 1
ATOM 654 C C . VAL A 1 93 ? 9.674 2.178 -3.790 1.00 91.88 93 VAL A C 1
ATOM 656 O O . VAL A 1 93 ? 9.852 3.375 -3.998 1.00 91.88 93 VAL A O 1
ATOM 659 N N . SER A 1 94 ? 8.819 1.751 -2.854 1.00 90.06 94 SER A N 1
ATOM 660 C CA . SER A 1 94 ? 8.030 2.684 -2.029 1.00 90.06 94 SER A CA 1
ATOM 661 C C . SER A 1 94 ? 8.915 3.654 -1.243 1.00 90.06 94 SER A C 1
ATOM 663 O O . SER A 1 94 ? 8.608 4.841 -1.172 1.00 90.06 94 SER A O 1
ATOM 665 N N . MET A 1 95 ? 10.027 3.175 -0.675 1.00 89.75 95 MET A N 1
ATOM 666 C CA . MET A 1 95 ? 10.980 4.028 0.038 1.00 89.75 95 MET A CA 1
ATOM 667 C C . MET A 1 95 ? 11.653 5.040 -0.890 1.00 89.75 95 MET A C 1
ATOM 669 O O . MET A 1 95 ? 11.763 6.208 -0.531 1.00 89.75 95 MET A O 1
ATOM 673 N N . ALA A 1 96 ? 12.047 4.625 -2.095 1.00 90.56 96 ALA A N 1
ATOM 674 C CA . ALA A 1 96 ? 12.625 5.535 -3.079 1.00 90.56 96 ALA A CA 1
ATOM 675 C C . ALA A 1 96 ? 11.656 6.662 -3.460 1.00 90.56 96 ALA A C 1
ATOM 677 O O . ALA A 1 96 ? 12.050 7.826 -3.481 1.00 90.56 96 ALA A O 1
ATOM 678 N N . LEU A 1 97 ? 10.379 6.330 -3.672 1.00 90.38 97 LEU A N 1
ATOM 679 C CA . LEU A 1 97 ? 9.336 7.313 -3.967 1.00 90.38 97 LEU A CA 1
ATOM 680 C C . LEU A 1 97 ? 9.114 8.284 -2.797 1.00 90.38 97 LEU A C 1
ATOM 682 O O . LEU A 1 97 ? 9.019 9.487 -3.024 1.00 90.38 97 LEU A O 1
ATOM 686 N N . LEU A 1 98 ? 9.088 7.783 -1.555 1.00 88.50 98 LEU A N 1
ATOM 687 C CA . LEU A 1 98 ? 8.966 8.606 -0.339 1.00 88.50 98 LEU A CA 1
ATOM 688 C C . LEU A 1 98 ? 10.149 9.567 -0.147 1.00 88.50 98 LEU A C 1
ATOM 690 O O . LEU A 1 98 ? 9.993 10.638 0.434 1.00 88.50 98 LEU A O 1
ATOM 694 N N . GLU A 1 99 ? 11.332 9.191 -0.628 1.00 90.19 99 GLU A N 1
ATOM 695 C CA . GLU A 1 99 ? 12.535 10.031 -0.629 1.00 90.19 99 GLU A CA 1
ATOM 696 C C . GLU A 1 99 ? 12.600 10.980 -1.840 1.00 90.19 99 GLU A C 1
ATOM 698 O O . GLU A 1 99 ? 13.559 11.740 -1.977 1.00 90.19 99 GLU A O 1
ATOM 703 N N . GLY A 1 100 ? 11.610 10.936 -2.739 1.00 87.69 100 GLY A N 1
ATOM 704 C CA . GLY A 1 100 ? 11.598 11.710 -3.981 1.00 87.69 100 GLY A CA 1
ATOM 705 C C . GLY A 1 100 ? 12.652 11.260 -4.998 1.00 87.69 100 GLY A C 1
ATOM 706 O O . GLY A 1 100 ? 12.981 12.014 -5.916 1.00 87.69 100 GLY A O 1
ATOM 707 N N . ARG A 1 101 ? 13.208 10.051 -4.848 1.00 90.19 101 ARG A N 1
ATOM 708 C CA . ARG A 1 101 ? 14.151 9.476 -5.810 1.00 90.19 101 ARG A CA 1
ATOM 709 C C . ARG A 1 101 ? 13.390 8.897 -7.006 1.00 90.19 101 ARG A C 1
ATOM 711 O O . ARG A 1 101 ? 12.383 8.216 -6.808 1.00 90.19 101 ARG A O 1
ATOM 718 N N . PRO A 1 102 ? 13.868 9.126 -8.241 1.00 88.44 102 PRO A N 1
ATOM 719 C CA . PRO A 1 102 ? 13.250 8.535 -9.414 1.00 88.44 102 PRO A CA 1
ATOM 720 C C . PRO A 1 102 ? 13.426 7.012 -9.429 1.00 88.44 102 PRO A C 1
ATOM 722 O O . PRO A 1 102 ? 14.453 6.481 -8.999 1.00 88.44 102 PRO A O 1
ATOM 725 N N . VAL A 1 103 ? 12.420 6.332 -9.965 1.00 91.50 103 VAL A N 1
ATOM 726 C CA . VAL A 1 103 ? 12.327 4.880 -10.121 1.00 91.50 103 VAL A CA 1
ATOM 727 C C . VAL A 1 103 ? 12.203 4.586 -11.609 1.00 91.50 103 VAL A C 1
ATOM 729 O O . VAL A 1 103 ? 11.371 5.182 -12.291 1.00 91.50 103 VAL A O 1
ATOM 732 N N . GLN A 1 104 ? 13.012 3.671 -12.134 1.00 91.62 104 GLN A N 1
ATOM 733 C CA . GLN A 1 104 ? 12.872 3.267 -13.535 1.00 91.62 104 GLN A CA 1
ATOM 734 C C . GLN A 1 104 ? 11.645 2.369 -13.714 1.00 91.62 104 GLN A C 1
ATOM 736 O O . GLN A 1 104 ? 11.391 1.499 -12.884 1.00 91.62 104 GLN A O 1
ATOM 741 N N . LEU A 1 105 ? 10.898 2.569 -14.795 1.00 92.94 105 LEU A N 1
ATOM 742 C CA . LEU A 1 105 ? 9.745 1.757 -15.167 1.00 92.94 105 LEU A CA 1
ATOM 743 C C . LEU A 1 105 ? 10.033 1.055 -16.493 1.00 92.94 105 LEU A C 1
ATOM 745 O O . LEU A 1 105 ? 10.031 1.689 -17.548 1.00 92.94 105 LEU A O 1
ATOM 749 N N . VAL A 1 106 ? 10.264 -0.252 -16.426 1.00 93.31 106 VAL A N 1
ATOM 750 C CA . VAL A 1 106 ? 10.427 -1.123 -17.590 1.00 93.31 106 VAL A CA 1
ATOM 751 C C . VAL A 1 106 ? 9.103 -1.843 -17.824 1.00 93.31 106 VAL A C 1
ATOM 753 O O . VAL A 1 106 ? 8.822 -2.863 -17.202 1.00 93.31 106 VAL A O 1
ATOM 756 N N . ASP A 1 107 ? 8.276 -1.268 -18.690 1.00 93.00 107 ASP A N 1
ATOM 757 C CA . ASP A 1 107 ? 6.924 -1.736 -19.004 1.00 93.00 107 ASP A CA 1
ATOM 758 C C . ASP A 1 107 ? 6.685 -1.600 -20.513 1.00 93.00 107 ASP A C 1
ATOM 760 O O . ASP A 1 107 ? 6.220 -0.571 -21.001 1.00 93.00 107 ASP A O 1
ATOM 764 N N . GLN A 1 108 ? 7.097 -2.620 -21.269 1.00 88.44 108 GLN A N 1
ATOM 765 C CA . GLN A 1 108 ? 7.055 -2.590 -22.738 1.00 88.44 108 GLN A CA 1
ATOM 766 C C . GLN A 1 108 ? 5.628 -2.649 -23.290 1.00 88.44 108 GLN A C 1
ATOM 768 O O . GLN A 1 108 ? 5.357 -2.106 -24.359 1.00 88.44 108 GLN A O 1
ATOM 773 N N . GLU A 1 109 ? 4.729 -3.311 -22.565 1.00 89.50 109 GLU A N 1
ATOM 774 C CA . GLU A 1 109 ? 3.331 -3.500 -22.958 1.00 89.50 109 GLU A CA 1
ATOM 775 C C . GLU A 1 109 ? 2.414 -2.388 -22.423 1.00 89.50 109 GLU A C 1
ATOM 777 O O . GLU A 1 109 ? 1.276 -2.257 -22.868 1.00 89.50 109 GLU A O 1
ATOM 782 N N . GLY A 1 110 ? 2.918 -1.537 -21.524 1.00 91.38 110 GLY A N 1
ATOM 783 C CA . GLY A 1 110 ? 2.245 -0.322 -21.075 1.00 91.38 110 GLY A CA 1
ATOM 784 C C . GLY A 1 110 ? 1.182 -0.534 -19.994 1.00 91.38 110 GLY A C 1
ATOM 785 O O . GLY A 1 110 ? 0.346 0.351 -19.804 1.00 91.38 110 GLY A O 1
ATOM 786 N N . PHE A 1 111 ? 1.209 -1.654 -19.264 1.00 92.31 111 PHE A N 1
ATOM 787 C CA . PHE A 1 111 ? 0.239 -1.978 -18.207 1.00 92.31 111 PHE A CA 1
ATOM 788 C C . PHE A 1 111 ? 0.135 -0.907 -17.113 1.00 92.31 111 PHE A C 1
ATOM 790 O O . PHE A 1 111 ? -0.934 -0.691 -16.546 1.00 92.31 111 PHE A O 1
ATOM 797 N N . LEU A 1 112 ? 1.246 -0.246 -16.790 1.00 91.31 112 LEU A N 1
ATOM 798 C CA . LEU A 1 112 ? 1.352 0.747 -15.726 1.00 91.31 112 LEU A CA 1
ATOM 799 C C . LEU A 1 112 ? 1.424 2.186 -16.230 1.00 91.31 112 LEU A C 1
ATOM 801 O O . LEU A 1 112 ? 1.348 3.110 -15.420 1.00 91.31 112 LEU A O 1
ATOM 805 N N . THR A 1 113 ? 1.509 2.393 -17.544 1.00 85.50 113 THR A N 1
ATOM 806 C CA . THR A 1 113 ? 1.621 3.735 -18.133 1.00 85.50 113 THR A CA 1
ATOM 807 C C . THR A 1 113 ? 0.399 4.598 -17.804 1.00 85.50 113 THR A C 1
ATOM 809 O O . THR A 1 113 ? 0.545 5.703 -17.283 1.00 85.50 113 THR A O 1
ATOM 812 N N . GLU A 1 114 ? -0.812 4.088 -18.044 1.00 86.19 114 GLU A N 1
ATOM 813 C CA . GLU A 1 114 ? -2.051 4.808 -17.727 1.00 86.19 114 GLU A CA 1
ATOM 814 C C . GLU A 1 114 ? -2.319 4.878 -16.208 1.00 86.19 114 GLU A C 1
ATOM 816 O O . GLU A 1 114 ? -2.579 5.977 -15.711 1.00 86.19 114 GLU A O 1
ATOM 821 N N . PRO A 1 115 ? -2.203 3.788 -15.416 1.00 87.25 115 PRO A N 1
ATOM 822 C CA . PRO A 1 115 ? -2.420 3.854 -13.968 1.00 87.25 115 PRO A CA 1
ATOM 823 C C . PRO A 1 115 ? -1.510 4.837 -13.225 1.00 87.25 115 PRO A C 1
ATOM 825 O O . PRO A 1 115 ? -1.932 5.425 -12.226 1.00 87.25 115 PRO A O 1
ATOM 828 N N . LEU A 1 116 ? -0.271 5.024 -13.690 1.00 87.69 116 LEU A N 1
ATOM 829 C CA . LEU A 1 116 ? 0.702 5.892 -13.029 1.00 87.69 116 LEU A CA 1
ATOM 830 C C . LEU A 1 116 ? 0.643 7.359 -13.483 1.00 87.69 116 LEU A C 1
ATOM 832 O O . LEU A 1 116 ? 1.240 8.208 -12.824 1.00 87.69 116 LEU A O 1
ATOM 836 N N . GLN A 1 117 ? -0.114 7.689 -14.537 1.00 83.19 117 GLN A N 1
ATOM 837 C CA . GLN A 1 117 ? -0.140 9.036 -15.134 1.00 83.19 117 GLN A CA 1
ATOM 838 C C . GLN A 1 117 ? -0.578 10.155 -14.170 1.00 83.19 117 GLN A C 1
ATOM 840 O O . GLN A 1 117 ? -0.228 11.316 -14.362 1.00 83.19 117 GLN A O 1
ATOM 845 N N . ASN A 1 118 ? -1.359 9.808 -13.142 1.00 79.88 118 ASN A N 1
ATOM 846 C CA . ASN A 1 118 ? -1.915 10.754 -12.171 1.00 79.88 118 ASN A CA 1
ATOM 847 C C . ASN A 1 118 ? -0.998 10.999 -10.963 1.00 79.88 118 ASN A C 1
ATOM 849 O O . ASN A 1 118 ? -1.341 11.790 -10.084 1.00 79.88 118 ASN A O 1
ATOM 853 N N . TYR A 1 119 ? 0.140 10.312 -10.894 1.00 82.56 119 TYR A N 1
ATOM 854 C CA . TYR A 1 119 ? 1.095 10.438 -9.801 1.00 82.56 119 TYR A CA 1
ATOM 855 C C . TYR A 1 119 ? 2.253 11.365 -10.187 1.00 82.56 119 TYR A C 1
ATOM 857 O O . TYR A 1 119 ? 2.488 11.601 -11.375 1.00 82.56 119 TYR A O 1
ATOM 865 N N . PRO A 1 120 ? 3.000 11.907 -9.204 1.00 76.31 120 PRO A N 1
ATOM 866 C CA . PRO A 1 120 ? 4.213 12.663 -9.490 1.00 76.31 120 PRO A CA 1
ATOM 867 C C . PRO A 1 120 ? 5.134 11.891 -10.453 1.00 76.31 120 PRO A C 1
ATOM 869 O O . PRO A 1 120 ? 5.233 10.667 -10.322 1.00 76.31 120 PRO A O 1
ATOM 872 N N . PRO A 1 121 ? 5.835 12.571 -11.386 1.00 82.62 121 PRO A N 1
ATOM 873 C CA . PRO A 1 121 ? 6.642 11.945 -12.439 1.00 82.62 121 PRO A CA 1
ATOM 874 C C . PRO A 1 121 ? 7.974 11.399 -11.893 1.00 82.62 121 PRO A C 1
ATOM 876 O O . PRO A 1 121 ? 9.059 11.732 -12.364 1.00 82.62 121 PRO A O 1
ATOM 879 N N . LEU A 1 122 ? 7.888 10.584 -10.846 1.00 84.94 122 LEU A N 1
ATOM 880 C CA . LEU A 1 122 ? 8.999 9.865 -10.237 1.00 84.94 122 LEU A CA 1
ATOM 881 C C . LEU A 1 122 ? 9.287 8.561 -10.985 1.00 84.94 122 LEU A C 1
ATOM 883 O O . LEU A 1 122 ? 10.396 8.050 -10.884 1.00 84.94 122 LEU A O 1
ATOM 887 N N . PHE A 1 123 ? 8.330 8.046 -11.763 1.00 89.06 123 PHE A N 1
ATOM 888 C CA . PHE A 1 123 ? 8.556 6.912 -12.655 1.00 89.06 123 PHE A CA 1
ATOM 889 C C . PHE A 1 123 ? 9.148 7.391 -13.975 1.00 89.06 123 PHE A C 1
ATOM 891 O O . PHE A 1 123 ? 8.548 8.200 -14.681 1.00 89.06 123 PHE A O 1
ATOM 898 N N . GLN A 1 124 ? 10.329 6.883 -14.306 1.00 89.12 124 GLN A N 1
ATOM 899 C CA . GLN A 1 124 ? 11.032 7.184 -15.545 1.00 89.12 124 GLN A CA 1
ATOM 900 C C . GLN A 1 124 ? 10.904 5.990 -16.491 1.00 89.12 124 GLN A C 1
ATOM 902 O O . GLN A 1 124 ? 11.479 4.940 -16.196 1.00 89.12 124 GLN A O 1
ATOM 907 N N . PRO A 1 125 ? 10.164 6.117 -17.607 1.00 89.06 125 PRO A N 1
ATOM 908 C CA . PRO A 1 125 ? 10.051 5.042 -18.582 1.00 89.06 125 PRO A CA 1
ATOM 909 C C . PRO A 1 125 ? 11.426 4.635 -19.110 1.00 89.06 125 PRO A C 1
ATOM 911 O O . PRO A 1 125 ? 12.218 5.488 -19.511 1.00 89.06 125 PRO A O 1
ATOM 914 N N . GLN A 1 126 ? 11.684 3.332 -19.131 1.00 89.88 126 GLN A N 1
ATOM 915 C CA . GLN A 1 126 ? 12.886 2.741 -19.695 1.00 89.88 126 GLN A CA 1
ATOM 916 C C . GLN A 1 126 ? 12.490 1.528 -20.552 1.00 89.88 126 GLN A C 1
ATOM 918 O O . GLN A 1 126 ? 12.258 0.449 -20.011 1.00 89.88 126 GLN A O 1
ATOM 923 N N . PRO A 1 127 ? 12.363 1.687 -21.883 1.00 85.12 127 PRO A N 1
ATOM 924 C CA . PRO A 1 127 ? 11.873 0.618 -22.757 1.00 85.12 127 PRO A CA 1
ATOM 925 C C . PRO A 1 127 ? 12.894 -0.513 -22.959 1.00 85.12 127 PRO A C 1
ATOM 927 O O . PRO A 1 127 ? 12.517 -1.642 -23.278 1.00 85.12 127 PRO A O 1
ATOM 930 N N . ASP A 1 128 ? 14.181 -0.214 -22.776 1.00 88.50 128 ASP A N 1
ATOM 931 C CA . ASP A 1 128 ? 15.279 -1.160 -22.950 1.00 88.50 128 ASP A CA 1
ATOM 932 C C . ASP A 1 128 ? 15.643 -1.818 -21.610 1.00 88.50 128 ASP A C 1
ATOM 934 O O . ASP A 1 128 ? 16.220 -1.189 -20.714 1.00 88.50 128 ASP A O 1
ATOM 938 N N . LEU A 1 129 ? 15.298 -3.102 -21.488 1.00 87.56 129 LEU A N 1
ATOM 939 C CA . LEU A 1 129 ? 15.573 -3.908 -20.303 1.00 87.56 129 LEU A CA 1
ATOM 940 C C . LEU A 1 129 ? 17.076 -4.131 -20.085 1.00 87.56 129 LEU A C 1
ATOM 942 O O . LEU A 1 129 ? 17.537 -4.084 -18.944 1.00 87.56 129 LEU A O 1
ATOM 946 N N . ASP A 1 130 ? 17.850 -4.351 -21.147 1.00 88.38 130 ASP A N 1
ATOM 947 C CA . ASP A 1 130 ? 19.286 -4.615 -21.026 1.00 88.38 130 ASP A CA 1
ATOM 948 C C . ASP A 1 130 ? 20.023 -3.347 -20.581 1.00 88.38 130 ASP A C 1
ATOM 950 O O . ASP A 1 130 ? 20.890 -3.398 -19.702 1.00 88.38 130 ASP A O 1
ATOM 954 N N . ALA A 1 131 ? 19.617 -2.185 -21.103 1.00 85.94 131 ALA A N 1
ATOM 955 C CA . ALA A 1 131 ? 20.112 -0.897 -20.627 1.00 85.94 131 ALA A CA 1
ATOM 956 C C . ALA A 1 131 ? 19.735 -0.646 -19.156 1.00 85.94 131 ALA A C 1
ATOM 958 O O . ALA A 1 131 ? 20.571 -0.190 -18.376 1.00 85.94 131 ALA A O 1
ATOM 959 N N . ALA A 1 132 ? 18.503 -0.970 -18.746 1.00 84.75 132 ALA A N 1
ATOM 960 C CA . ALA A 1 132 ? 18.067 -0.840 -17.354 1.00 84.75 132 ALA A CA 1
ATOM 961 C C . ALA A 1 132 ? 18.911 -1.704 -16.395 1.00 84.75 132 ALA A C 1
ATOM 963 O O . ALA A 1 132 ? 19.355 -1.233 -15.346 1.00 84.75 132 ALA A O 1
ATOM 964 N N . LEU A 1 133 ? 19.197 -2.953 -16.780 1.00 84.75 133 LEU A N 1
ATOM 965 C CA . LEU A 1 133 ? 20.024 -3.879 -16.001 1.00 84.75 133 LEU A CA 1
ATOM 966 C C . LEU A 1 133 ? 21.501 -3.453 -15.954 1.00 84.75 133 LEU A C 1
ATOM 968 O O . LEU A 1 133 ? 22.150 -3.594 -14.915 1.00 84.75 133 LEU A O 1
ATOM 972 N N . GLY A 1 134 ? 22.029 -2.897 -17.049 1.00 77.69 134 GLY A N 1
ATOM 973 C CA . GLY A 1 134 ? 23.417 -2.438 -17.147 1.00 77.69 134 GLY A CA 1
ATOM 974 C C . GLY A 1 134 ? 23.750 -1.221 -16.275 1.00 77.69 134 GLY A C 1
ATOM 975 O O . GLY A 1 134 ? 24.916 -1.009 -15.947 1.00 77.69 134 GLY A O 1
ATOM 976 N N . HIS A 1 135 ? 22.746 -0.434 -15.873 1.00 67.69 135 HIS A N 1
ATOM 977 C CA . HIS A 1 135 ? 22.941 0.815 -15.129 1.00 67.69 135 HIS A CA 1
ATOM 978 C C . HIS A 1 135 ? 23.054 0.657 -13.604 1.00 67.69 135 HIS A C 1
ATOM 980 O O . HIS A 1 135 ? 23.379 1.644 -12.957 1.00 67.69 135 HIS A O 1
ATOM 986 N N . GLY A 1 136 ? 22.848 -0.545 -13.046 1.00 60.34 136 GLY A N 1
ATOM 987 C CA . GLY A 1 136 ? 23.205 -0.925 -11.670 1.00 60.34 136 GLY A CA 1
ATOM 988 C C . GLY A 1 136 ? 22.741 0.002 -10.525 1.00 60.34 136 GLY A C 1
ATOM 989 O O . GLY A 1 136 ? 23.288 1.077 -10.311 1.00 60.34 136 GLY A O 1
ATOM 990 N N . LEU A 1 137 ? 21.849 -0.508 -9.663 1.00 60.53 137 LEU A N 1
ATOM 991 C CA . LEU A 1 137 ? 21.475 0.043 -8.339 1.00 60.53 137 LEU A CA 1
ATOM 992 C C . LEU A 1 137 ? 20.549 1.273 -8.309 1.00 60.53 137 LEU A C 1
ATOM 994 O O . LEU A 1 137 ? 20.616 2.084 -7.384 1.00 60.53 137 LEU A O 1
ATOM 998 N N . THR A 1 138 ? 19.601 1.373 -9.234 1.00 68.69 138 THR A N 1
ATOM 999 C CA . THR A 1 138 ? 18.376 2.147 -8.987 1.00 68.69 138 THR A CA 1
ATOM 1000 C C . THR A 1 138 ? 17.218 1.193 -8.689 1.00 68.69 138 THR A C 1
ATOM 1002 O O . THR A 1 138 ? 17.125 0.126 -9.304 1.00 68.69 138 THR A O 1
ATOM 1005 N N . PRO A 1 139 ? 16.344 1.521 -7.720 1.00 86.00 139 PRO A N 1
ATOM 1006 C CA . PRO A 1 139 ? 15.087 0.808 -7.572 1.00 86.00 139 PRO A CA 1
ATOM 1007 C C . PRO A 1 139 ? 14.297 0.980 -8.869 1.00 86.00 139 PRO A C 1
ATOM 1009 O O . PRO A 1 139 ? 14.163 2.092 -9.388 1.00 86.00 139 PRO A O 1
ATOM 1012 N N . ALA A 1 140 ? 13.810 -0.130 -9.405 1.00 92.06 140 ALA A N 1
ATOM 1013 C CA . ALA A 1 140 ? 13.070 -0.163 -10.654 1.00 92.06 140 ALA A CA 1
ATOM 1014 C C . ALA A 1 140 ? 11.834 -1.047 -10.511 1.00 92.06 140 ALA A C 1
ATOM 1016 O O . ALA A 1 140 ? 11.780 -1.937 -9.659 1.00 92.06 140 ALA A O 1
ATOM 1017 N N . VAL A 1 141 ? 10.851 -0.792 -11.364 1.00 94.12 141 VAL A N 1
ATOM 1018 C CA . VAL A 1 141 ? 9.677 -1.632 -11.558 1.00 94.12 141 VAL A CA 1
ATOM 1019 C C . VAL A 1 141 ? 9.800 -2.273 -12.931 1.00 94.12 141 VAL A C 1
ATOM 1021 O O . VAL A 1 141 ? 9.900 -1.571 -13.935 1.00 94.12 141 VAL A O 1
ATOM 1024 N N . TYR A 1 142 ? 9.796 -3.598 -12.965 1.00 94.62 142 TYR A N 1
ATOM 1025 C CA . TYR A 1 142 ? 9.733 -4.390 -14.184 1.00 94.62 142 TYR A CA 1
ATOM 1026 C C . TYR A 1 142 ? 8.347 -5.019 -14.316 1.00 94.62 142 TYR A C 1
ATOM 1028 O O . TYR A 1 142 ? 7.849 -5.621 -13.361 1.00 94.62 142 TYR A O 1
ATOM 1036 N N . VAL A 1 143 ? 7.757 -4.901 -15.503 1.00 95.44 143 VAL A N 1
ATOM 1037 C CA . VAL A 1 143 ? 6.512 -5.564 -15.892 1.00 95.44 143 VAL A CA 1
ATOM 1038 C C . VAL A 1 143 ? 6.796 -6.482 -17.075 1.00 95.44 143 VAL A C 1
ATOM 1040 O O . VAL A 1 143 ? 7.275 -6.029 -18.114 1.00 95.44 143 VAL A O 1
ATOM 1043 N N . GLY A 1 144 ? 6.501 -7.771 -16.921 1.00 94.06 144 GLY A N 1
ATOM 1044 C CA . GLY A 1 144 ? 6.623 -8.741 -18.007 1.00 94.06 144 GLY A CA 1
ATOM 1045 C C . GLY A 1 144 ? 6.902 -10.160 -17.529 1.00 94.06 144 GLY A C 1
ATOM 1046 O O . GLY A 1 144 ? 6.974 -10.443 -16.334 1.00 94.06 144 GLY A O 1
ATOM 1047 N N . ILE A 1 145 ? 7.065 -11.077 -18.479 1.00 93.00 145 ILE A N 1
ATOM 1048 C CA . ILE A 1 145 ? 7.228 -12.520 -18.223 1.00 93.00 145 ILE A CA 1
ATOM 1049 C C . ILE A 1 145 ? 8.669 -13.022 -18.372 1.00 93.00 145 ILE A C 1
ATOM 1051 O O . ILE A 1 145 ? 8.933 -14.196 -18.126 1.00 93.00 145 ILE A O 1
ATOM 1055 N N . GLU A 1 146 ? 9.600 -12.174 -18.815 1.00 91.75 146 GLU A N 1
ATOM 1056 C CA . GLU A 1 146 ? 10.980 -12.603 -19.048 1.00 91.75 146 GLU A CA 1
ATOM 1057 C C . GLU A 1 146 ? 11.661 -12.953 -17.719 1.00 91.75 146 GLU A C 1
ATOM 1059 O O . GLU A 1 146 ? 11.311 -12.403 -16.678 1.00 91.75 146 GLU A O 1
ATOM 1064 N N . GLU A 1 147 ? 12.624 -13.875 -17.737 1.00 89.94 147 GLU A N 1
ATOM 1065 C CA . GLU A 1 147 ? 13.436 -14.210 -16.566 1.00 89.94 147 GLU A CA 1
ATOM 1066 C C . GLU A 1 147 ? 14.882 -13.763 -16.753 1.00 89.94 147 GLU A C 1
ATOM 1068 O O . GLU A 1 147 ? 15.510 -13.989 -17.795 1.00 89.94 147 GLU A O 1
ATOM 1073 N N . ARG A 1 148 ? 15.420 -13.124 -15.713 1.00 88.19 148 ARG A N 1
ATOM 1074 C CA . ARG A 1 148 ? 16.766 -12.552 -15.675 1.00 88.19 148 ARG A CA 1
ATOM 1075 C C . ARG A 1 148 ? 17.361 -12.703 -14.271 1.00 88.19 148 ARG A C 1
ATOM 1077 O O . ARG A 1 148 ? 16.629 -12.897 -13.302 1.00 88.19 148 ARG A O 1
ATOM 1084 N N . PRO A 1 149 ? 18.691 -12.597 -14.117 1.00 87.38 149 PRO A N 1
ATOM 1085 C CA . PRO A 1 149 ? 19.307 -12.416 -12.807 1.00 87.38 149 PRO A CA 1
ATOM 1086 C C . PRO A 1 149 ? 18.958 -11.018 -12.268 1.00 87.38 149 PRO A C 1
ATOM 1088 O O . PRO A 1 149 ? 19.691 -10.052 -12.473 1.00 87.38 149 PRO A O 1
ATOM 1091 N N . TRP A 1 150 ? 17.796 -10.912 -11.626 1.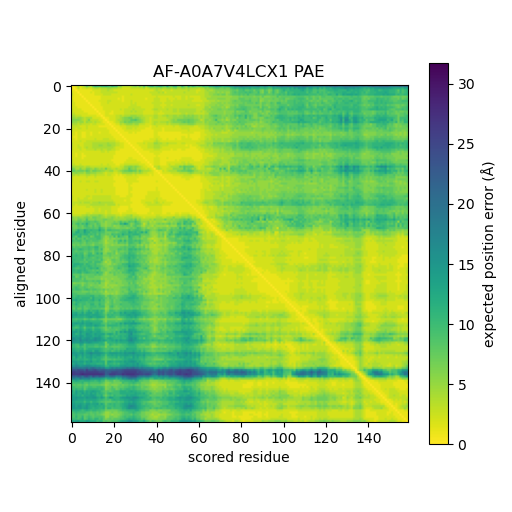00 88.94 150 TRP A N 1
ATOM 1092 C CA . TRP A 1 150 ? 17.222 -9.645 -11.183 1.00 88.94 150 TRP A CA 1
ATOM 1093 C C . TRP A 1 150 ? 18.063 -8.957 -10.096 1.00 88.94 150 TRP A C 1
ATOM 1095 O O . TRP A 1 150 ? 18.422 -9.607 -9.108 1.00 88.94 150 TRP A O 1
ATOM 1105 N N . PRO A 1 151 ? 18.341 -7.642 -10.214 1.00 87.75 151 PRO A N 1
ATOM 1106 C CA . PRO A 1 151 ? 18.984 -6.888 -9.146 1.00 87.75 151 PRO A CA 1
ATOM 1107 C C . PRO A 1 151 ? 18.120 -6.845 -7.879 1.00 87.75 151 PRO A C 1
ATOM 1109 O O . PRO A 1 151 ? 16.889 -6.783 -7.935 1.00 87.75 151 PRO A O 1
ATOM 1112 N N . ALA A 1 152 ? 18.770 -6.826 -6.715 1.00 82.69 152 ALA A N 1
ATOM 1113 C CA . ALA A 1 152 ? 18.075 -6.628 -5.448 1.00 82.69 152 ALA A CA 1
ATOM 1114 C C . ALA A 1 152 ? 17.357 -5.264 -5.430 1.00 82.69 152 ALA A C 1
ATOM 1116 O O . ALA A 1 152 ? 17.897 -4.261 -5.895 1.00 82.69 152 ALA A O 1
ATOM 1117 N N . GLY A 1 153 ? 16.136 -5.232 -4.893 1.00 83.56 153 GLY A N 1
ATOM 1118 C CA . GLY A 1 153 ? 15.314 -4.019 -4.803 1.00 83.56 153 GLY A CA 1
ATOM 1119 C C . GLY A 1 153 ? 14.502 -3.673 -6.053 1.00 83.56 153 GLY A C 1
ATOM 1120 O O . GLY A 1 153 ? 13.729 -2.719 -6.017 1.00 83.56 153 GLY A O 1
ATOM 1121 N N . TRP A 1 154 ? 14.608 -4.456 -7.131 1.00 91.62 154 TRP A N 1
ATOM 1122 C CA . TRP A 1 154 ? 13.664 -4.367 -8.244 1.00 91.62 154 TRP A CA 1
ATOM 1123 C C . TRP A 1 154 ? 12.317 -4.969 -7.846 1.00 91.62 154 TRP A C 1
ATOM 1125 O O . TRP A 1 154 ? 12.251 -6.085 -7.324 1.00 91.62 154 TRP A O 1
ATOM 1135 N N . LEU A 1 155 ? 11.237 -4.238 -8.103 1.00 94.25 155 LEU A N 1
ATOM 1136 C CA . LEU A 1 155 ? 9.880 -4.762 -8.036 1.00 94.25 155 LEU A CA 1
ATOM 1137 C C . LEU A 1 155 ? 9.546 -5.443 -9.361 1.00 94.25 155 LEU A C 1
ATOM 1139 O O . LEU A 1 155 ? 9.656 -4.827 -10.417 1.00 94.25 155 LEU A O 1
ATOM 1143 N N . ARG A 1 156 ? 9.114 -6.700 -9.296 1.00 94.81 156 ARG A N 1
ATOM 1144 C CA . ARG A 1 156 ? 8.724 -7.496 -10.460 1.00 94.81 156 ARG A CA 1
ATOM 1145 C C . ARG A 1 156 ? 7.229 -7.753 -10.434 1.00 94.81 156 ARG A C 1
ATOM 1147 O O . ARG A 1 156 ? 6.691 -8.245 -9.437 1.00 94.81 156 ARG A O 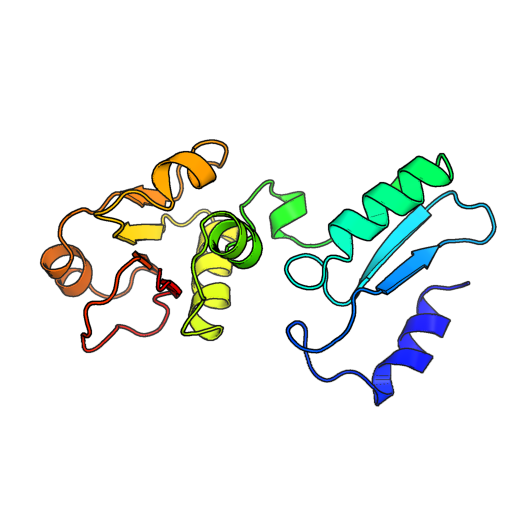1
ATOM 1154 N N . LEU A 1 157 ? 6.586 -7.411 -11.539 1.00 95.94 157 LEU A N 1
ATOM 1155 C CA . LEU A 1 157 ? 5.159 -7.554 -11.761 1.00 95.94 157 LEU A CA 1
ATOM 1156 C C . LEU A 1 157 ? 4.932 -8.458 -12.970 1.00 95.94 157 LEU A C 1
ATOM 1158 O O . LEU A 1 157 ? 5.540 -8.265 -14.024 1.00 95.94 157 LEU A O 1
ATOM 1162 N N . ARG A 1 158 ? 4.064 -9.452 -12.803 1.00 94.88 158 ARG A N 1
ATOM 1163 C CA . ARG A 1 158 ? 3.731 -10.432 -13.839 1.00 94.88 158 ARG A CA 1
ATOM 1164 C C . ARG A 1 158 ? 2.289 -10.219 -14.302 1.00 94.88 158 ARG A C 1
ATOM 1166 O O . ARG A 1 158 ? 1.437 -10.100 -13.423 1.00 94.88 158 ARG A O 1
ATOM 1173 N N . PRO A 1 159 ? 2.017 -10.131 -15.613 1.00 91.94 159 PRO A N 1
ATOM 1174 C CA . PRO A 1 159 ? 0.650 -10.165 -16.129 1.00 91.94 159 PRO A CA 1
ATOM 1175 C C . PRO A 1 159 ? -0.010 -11.540 -15.963 1.00 91.94 159 PRO A C 1
ATOM 1177 O O . PRO A 1 159 ? 0.716 -12.533 -15.715 1.00 91.94 159 PRO A O 1
#

Secondary structure (DSSP, 8-state):
--HHHHHHHHGGG---TTTSPPEEEE-TTS-EEEEEE--STT-HHHHHHHHHHHHT-EEE---HHHHTT---HHHHHHHTTPEES-HHHHHHHHHHHHTT--EEEEESS-TTHHHHTTS-TTEEE---HHHHHHT-S--EEEESS----PPTT-EEEE-

InterPro domains:
  IPR021744 Cobalamin synthesis G, N-terminal [PF11760] (1-66)
  IPR021745 Cobalamin biosynthesis central region [PF11761] (71-159)
  IPR038029 GbiG N-terminal domain superfamily [SSF159672] (1-119)
  IPR052553 Cobalt-precorrin-5A hydrolase [PTHR37477] (1-110)